Protein AF-A0A6P0XW99-F1 (afdb_monomer_lite)

pLDDT: mean 73.18, std 11.07, range [51.09, 89.38]

Foldseek 3Di:
DVVVVVVVCCVVPVVCVVVCVPPVVLVVQLVVQLVVQCVVPNPVSNVVSNVVSVVVVVCCCCCVCVVPVPPPVVPPDVPVVVPVPD

Sequence (86 aa):
ILYLIIQNLESYWLSPIVMAKQVSLLPAVTLASQIFFTTFFGILGLILALPLTVVAKTWIEETLFKDILDPWQNSLSPETISTVDN

Radius of gyration: 22.39 Å; chains: 1; bounding box: 60×19×62 Å

Secondary structure (DSSP, 8-state):
-HHHHHHHHIIIIIHHHHHHHHHTHHHHHHHHHHHHHHHHHTHHHHHHHHHHHHHHHHHHHIIIIIHHHTTTGGG--GGGGSSS--

Structure (mmCIF, N/CA/C/O backbone):
data_AF-A0A6P0XW99-F1
#
_entry.id   AF-A0A6P0XW99-F1
#
loop_
_atom_site.group_PDB
_atom_site.id
_atom_site.type_symbol
_atom_site.label_atom_id
_atom_site.label_alt_id
_atom_site.label_comp_id
_atom_site.label_asym_id
_atom_site.label_entity_id
_atom_site.label_seq_id
_atom_site.pdbx_PDB_ins_code
_atom_site.Cartn_x
_atom_site.Cartn_y
_atom_site.Cartn_z
_atom_site.occupancy
_atom_site.B_iso_or_equiv
_atom_site.auth_seq_id
_atom_site.auth_comp_id
_atom_site.auth_asym_id
_atom_site.auth_atom_id
_atom_site.pdbx_PDB_model_num
ATOM 1 N N . ILE A 1 1 ? 22.915 -3.428 30.017 1.00 72.19 1 ILE A N 1
ATOM 2 C CA . ILE A 1 1 ? 22.907 -4.530 29.021 1.00 72.19 1 ILE A CA 1
ATOM 3 C C . ILE A 1 1 ? 21.525 -5.180 28.914 1.00 72.19 1 ILE A C 1
ATOM 5 O O . ILE A 1 1 ? 20.952 -5.105 27.839 1.00 72.19 1 ILE A O 1
ATOM 9 N N . LEU A 1 2 ? 20.944 -5.720 29.996 1.00 75.69 2 LEU A N 1
ATOM 10 C CA . LEU A 1 2 ? 19.627 -6.389 29.958 1.00 75.69 2 LEU A CA 1
ATOM 11 C C . LEU A 1 2 ? 18.498 -5.500 29.387 1.00 75.69 2 LEU A C 1
ATOM 13 O O . LEU A 1 2 ? 17.765 -5.920 28.501 1.00 75.69 2 LEU A O 1
ATOM 17 N N . TYR A 1 3 ? 18.435 -4.237 29.822 1.00 74.50 3 TYR A N 1
ATOM 18 C CA . TYR A 1 3 ? 17.447 -3.254 29.353 1.00 74.50 3 TYR A CA 1
ATOM 19 C C . TYR A 1 3 ? 17.562 -2.941 27.851 1.00 74.50 3 TYR A C 1
ATOM 21 O O . TYR A 1 3 ? 16.564 -2.713 27.181 1.00 74.50 3 TYR A O 1
ATOM 29 N N . LEU A 1 4 ? 18.786 -2.971 27.314 1.00 74.69 4 LEU A N 1
ATOM 30 C CA . LEU A 1 4 ? 19.069 -2.683 25.907 1.00 74.69 4 LEU A CA 1
ATOM 31 C C . LEU A 1 4 ? 18.660 -3.867 25.015 1.00 74.69 4 LEU A C 1
ATOM 33 O O . LEU A 1 4 ? 18.153 -3.665 23.919 1.00 74.69 4 LEU A O 1
ATOM 37 N N . ILE A 1 5 ? 18.814 -5.098 25.513 1.00 79.19 5 ILE A N 1
ATOM 38 C CA . ILE A 1 5 ? 18.351 -6.324 24.844 1.00 79.19 5 ILE A CA 1
ATOM 39 C C . ILE A 1 5 ? 16.819 -6.360 24.787 1.00 79.19 5 ILE A C 1
ATOM 41 O O . ILE A 1 5 ? 16.251 -6.632 23.733 1.00 79.19 5 ILE A O 1
ATOM 45 N N . ILE A 1 6 ? 16.153 -6.027 25.895 1.00 78.94 6 ILE A N 1
ATOM 46 C CA . ILE A 1 6 ? 14.687 -5.987 25.972 1.00 78.94 6 ILE A CA 1
ATOM 47 C C . ILE A 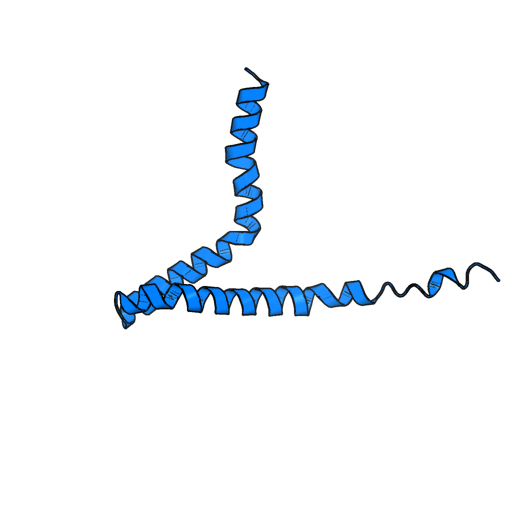1 6 ? 14.119 -4.904 25.042 1.00 78.94 6 ILE A C 1
ATOM 49 O O . ILE A 1 6 ? 13.186 -5.187 24.300 1.00 78.94 6 ILE A O 1
ATOM 53 N N . GLN A 1 7 ? 14.730 -3.713 24.989 1.00 67.62 7 GLN A N 1
ATOM 54 C CA . GLN A 1 7 ? 14.312 -2.646 24.067 1.00 67.62 7 GLN A CA 1
ATOM 55 C C . GLN A 1 7 ? 14.450 -3.029 22.588 1.00 67.62 7 GLN A C 1
ATOM 57 O O . GLN A 1 7 ? 13.569 -2.714 21.790 1.00 67.62 7 GLN A O 1
ATOM 62 N N . ASN A 1 8 ? 15.538 -3.709 22.205 1.00 70.88 8 ASN A N 1
ATOM 63 C CA . ASN A 1 8 ? 15.708 -4.182 20.828 1.00 70.88 8 ASN A CA 1
ATOM 64 C C . ASN A 1 8 ? 14.651 -5.239 20.471 1.00 70.88 8 ASN A C 1
ATOM 66 O O . ASN A 1 8 ? 14.145 -5.238 19.352 1.00 70.88 8 ASN A O 1
ATOM 70 N N . LEU A 1 9 ? 14.269 -6.098 21.422 1.00 75.56 9 LEU A N 1
ATOM 71 C CA . LEU A 1 9 ? 13.236 -7.114 21.216 1.00 75.56 9 LEU A CA 1
ATOM 72 C C . LEU A 1 9 ? 11.818 -6.512 21.163 1.00 75.56 9 LEU A C 1
ATOM 74 O O . LEU A 1 9 ? 11.037 -6.880 20.287 1.00 75.56 9 LEU A O 1
ATOM 78 N N . GLU A 1 10 ? 11.490 -5.551 22.033 1.00 68.69 10 GLU A N 1
ATOM 79 C CA . GLU A 1 10 ? 10.224 -4.804 21.956 1.00 68.69 10 GLU A CA 1
ATOM 80 C C . GLU A 1 10 ? 10.092 -4.051 20.629 1.00 68.69 10 GLU A C 1
ATOM 82 O O . GLU A 1 10 ? 9.088 -4.176 19.925 1.00 68.69 10 GLU A O 1
ATOM 87 N N . SER A 1 11 ? 11.125 -3.298 20.257 1.00 64.06 11 SER A N 1
ATOM 88 C CA . SER A 1 11 ? 11.096 -2.439 19.073 1.00 64.06 11 SER A CA 1
ATOM 89 C C . SER A 1 11 ? 11.017 -3.244 17.769 1.00 64.06 11 SER A C 1
ATOM 91 O O . SER A 1 11 ? 10.300 -2.861 16.845 1.00 64.06 11 SER A O 1
ATOM 93 N N . TYR A 1 12 ? 11.693 -4.398 17.699 1.00 66.44 12 TYR A N 1
ATOM 94 C CA . TYR A 1 12 ? 11.776 -5.203 16.476 1.00 66.44 12 TYR A CA 1
ATOM 95 C C . TYR A 1 12 ? 10.661 -6.250 16.326 1.00 66.44 12 TYR A C 1
ATOM 97 O O . TYR A 1 12 ? 10.401 -6.692 15.211 1.00 66.44 12 TYR A O 1
ATOM 105 N N . TRP A 1 13 ? 9.994 -6.663 17.411 1.00 67.50 13 TRP A N 1
ATOM 106 C CA . TRP A 1 13 ? 8.969 -7.719 17.361 1.00 67.50 13 TRP A CA 1
ATOM 107 C C . TRP A 1 13 ? 7.581 -7.264 17.810 1.00 67.50 13 TRP A C 1
ATOM 109 O O . TRP A 1 13 ? 6.607 -7.560 17.121 1.00 67.50 13 TRP A O 1
ATOM 119 N N . LEU A 1 14 ? 7.456 -6.496 18.894 1.00 62.59 14 LEU A N 1
ATOM 120 C CA . LEU A 1 14 ? 6.142 -6.051 19.380 1.00 62.59 14 LEU A CA 1
ATOM 121 C C . LEU A 1 14 ? 5.539 -4.951 18.497 1.00 62.59 14 LEU A C 1
ATOM 123 O O . LEU A 1 14 ? 4.357 -5.022 18.157 1.00 62.59 14 LEU A O 1
ATOM 127 N N . SER A 1 15 ? 6.359 -3.995 18.053 1.00 67.19 15 SER A N 1
ATOM 128 C CA . SER A 1 15 ? 5.923 -2.918 17.153 1.00 67.19 15 SER A CA 1
ATOM 129 C C . SER A 1 15 ? 5.341 -3.433 15.816 1.00 67.19 15 SER A C 1
ATOM 131 O O . SER A 1 15 ? 4.204 -3.082 15.482 1.00 67.19 15 SER A O 1
ATOM 133 N N . PRO A 1 16 ? 6.010 -4.340 15.067 1.00 63.41 16 PRO A N 1
ATOM 134 C CA . PRO A 1 16 ? 5.449 -4.854 13.820 1.00 63.41 16 PRO A CA 1
ATOM 135 C C . PRO A 1 16 ? 4.300 -5.844 14.026 1.00 63.41 16 PRO A C 1
ATOM 137 O O . PRO A 1 16 ? 3.421 -5.881 13.176 1.00 63.41 16 PRO A O 1
ATOM 140 N N . ILE A 1 17 ? 4.245 -6.620 15.117 1.00 67.12 17 ILE A N 1
ATOM 141 C CA . ILE A 1 17 ? 3.144 -7.577 15.356 1.00 67.12 17 ILE A CA 1
ATOM 142 C C . ILE A 1 17 ? 1.809 -6.852 15.576 1.00 67.12 17 ILE A C 1
ATOM 144 O O . ILE A 1 17 ? 0.781 -7.275 15.040 1.00 67.12 17 ILE A O 1
ATOM 148 N N . VAL A 1 18 ? 1.820 -5.743 16.322 1.00 62.97 18 VAL A N 1
A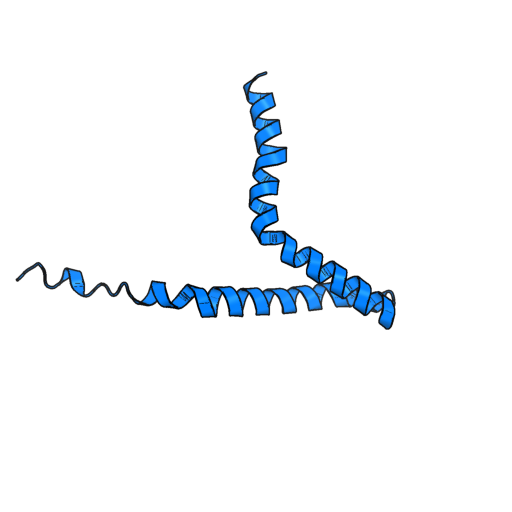TOM 149 C CA . VAL A 1 18 ? 0.614 -4.935 16.565 1.00 62.97 18 VAL A CA 1
ATOM 150 C C . VAL A 1 18 ? 0.206 -4.163 15.306 1.00 62.97 18 VAL A C 1
ATOM 152 O O . VAL A 1 18 ? -0.985 -4.092 14.997 1.00 62.97 18 VAL A O 1
ATOM 155 N N . MET A 1 19 ? 1.170 -3.653 14.530 1.00 59.72 19 MET A N 1
ATOM 156 C CA . MET A 1 19 ? 0.887 -2.961 13.267 1.00 59.72 19 MET A CA 1
ATOM 157 C C . MET A 1 19 ? 0.419 -3.919 12.158 1.00 59.72 19 MET A C 1
ATOM 159 O O . MET A 1 19 ? -0.598 -3.659 11.514 1.00 59.72 19 MET A O 1
ATOM 163 N N . ALA A 1 20 ? 1.083 -5.059 11.954 1.00 59.12 20 ALA A N 1
ATOM 164 C CA . ALA A 1 20 ? 0.790 -6.006 10.871 1.00 59.12 20 ALA A CA 1
ATOM 165 C C . ALA A 1 20 ? -0.656 -6.520 10.896 1.00 59.12 20 ALA A C 1
ATOM 167 O O . ALA A 1 20 ? -1.250 -6.747 9.841 1.00 59.12 20 ALA A O 1
ATOM 168 N N . LYS A 1 21 ? -1.259 -6.639 12.086 1.00 57.22 21 LYS A N 1
ATOM 169 C CA . LYS A 1 21 ? -2.641 -7.115 12.226 1.00 57.22 21 LYS A CA 1
ATOM 170 C C . LYS A 1 21 ? -3.695 -6.155 11.658 1.00 57.22 21 LYS A C 1
ATOM 172 O O . LYS A 1 21 ? -4.783 -6.615 11.331 1.00 57.22 21 LYS A O 1
ATOM 177 N N . GLN A 1 22 ? -3.387 -4.860 11.532 1.00 54.62 22 GLN A N 1
ATOM 178 C CA . GLN A 1 22 ? -4.314 -3.837 11.021 1.00 54.62 22 GLN A CA 1
ATOM 179 C C . GLN A 1 22 ? -3.899 -3.261 9.661 1.00 54.62 22 GLN A C 1
ATOM 181 O O . GLN A 1 22 ? -4.758 -2.797 8.915 1.00 54.62 22 GLN A O 1
ATOM 186 N N . VAL A 1 23 ? -2.614 -3.315 9.287 1.00 54.88 23 VAL A N 1
ATOM 187 C CA . VAL A 1 23 ? -2.144 -2.658 8.055 1.00 54.88 23 VAL A CA 1
ATOM 188 C C . VAL A 1 23 ? -1.883 -3.577 6.869 1.00 54.88 23 VAL A C 1
ATOM 190 O O . VAL A 1 23 ? -1.833 -3.056 5.766 1.00 54.88 23 VAL A O 1
ATOM 193 N N . SER A 1 24 ? -1.777 -4.903 7.002 1.00 59.44 24 SER A N 1
ATOM 194 C CA . SER A 1 24 ? -1.375 -5.754 5.861 1.00 59.44 24 SER A CA 1
ATOM 195 C C . SER A 1 24 ? -2.439 -5.956 4.773 1.00 59.44 24 SER A C 1
ATOM 197 O O . SER A 1 24 ? -2.087 -6.344 3.658 1.00 59.44 24 SER A O 1
ATOM 199 N N . LEU A 1 25 ? -3.711 -5.640 5.040 1.00 66.06 25 LEU A N 1
ATOM 200 C CA . LEU A 1 25 ? -4.755 -5.645 4.005 1.00 66.06 25 LEU A CA 1
ATOM 201 C C . LEU A 1 25 ? -4.460 -4.603 2.920 1.00 66.06 25 LEU A C 1
ATOM 203 O O . LEU A 1 25 ? -4.667 -4.861 1.737 1.00 66.06 25 LEU A O 1
ATOM 207 N N . LEU A 1 26 ? -3.911 -3.451 3.317 1.00 73.25 26 LEU A N 1
ATOM 208 C CA . LEU A 1 26 ? -3.669 -2.340 2.409 1.00 73.25 26 LEU A CA 1
ATOM 209 C C . LEU A 1 26 ? -2.543 -2.640 1.399 1.00 73.25 26 LEU A C 1
ATOM 211 O O . LEU A 1 26 ? -2.822 -2.612 0.205 1.00 73.25 26 LEU A O 1
ATOM 215 N N . PRO A 1 27 ? -1.312 -3.015 1.805 1.00 73.50 27 PRO A N 1
ATOM 216 C CA . PRO A 1 27 ? -0.245 -3.401 0.889 1.00 73.50 27 PRO A CA 1
ATOM 217 C C . PRO A 1 27 ? -0.593 -4.599 0.007 1.00 73.50 27 PRO A C 1
ATOM 219 O O . PRO A 1 27 ? -0.208 -4.607 -1.156 1.00 73.50 27 PRO A O 1
ATOM 222 N N . ALA A 1 28 ? -1.311 -5.603 0.526 1.00 81.81 28 ALA A N 1
ATOM 223 C CA . ALA A 1 28 ? -1.674 -6.784 -0.256 1.00 81.81 28 ALA A CA 1
ATOM 224 C C . ALA A 1 28 ? -2.631 -6.433 -1.408 1.00 81.81 28 ALA A C 1
ATOM 226 O O . ALA A 1 28 ? -2.386 -6.818 -2.552 1.00 81.81 28 ALA A O 1
ATOM 227 N N . VAL A 1 29 ? -3.675 -5.643 -1.128 1.00 79.69 29 VAL A N 1
ATOM 228 C CA . VAL A 1 29 ? -4.583 -5.120 -2.161 1.00 79.69 29 VAL A CA 1
ATOM 229 C C . VAL A 1 29 ? -3.831 -4.186 -3.114 1.00 79.69 29 VAL A C 1
ATOM 231 O O . VAL A 1 29 ? -4.071 -4.237 -4.320 1.00 79.69 29 VAL A O 1
ATOM 234 N N . THR A 1 30 ? -2.859 -3.411 -2.614 1.00 82.56 30 THR A N 1
ATOM 235 C CA . THR A 1 30 ? -2.042 -2.519 -3.455 1.00 82.56 30 THR A CA 1
ATOM 236 C C . THR A 1 30 ? -1.222 -3.312 -4.448 1.00 82.56 30 THR A C 1
ATOM 238 O O . THR A 1 30 ? -1.215 -2.982 -5.628 1.00 82.56 30 THR A O 1
ATOM 241 N N . LEU A 1 31 ? -0.568 -4.377 -3.995 1.00 84.38 31 LEU A N 1
ATOM 242 C CA . LEU A 1 31 ? 0.238 -5.244 -4.846 1.00 84.38 31 LEU A CA 1
ATOM 243 C C . LEU A 1 31 ? -0.628 -5.990 -5.866 1.00 84.38 31 LEU A C 1
ATOM 245 O O . LEU A 1 31 ? -0.248 -6.080 -7.030 1.00 84.38 31 LEU A O 1
ATOM 249 N N . ALA A 1 32 ? -1.810 -6.469 -5.470 1.00 85.50 32 ALA A N 1
ATOM 250 C CA . ALA A 1 32 ? -2.750 -7.098 -6.396 1.00 85.50 32 ALA A CA 1
ATOM 251 C C . ALA A 1 32 ? -3.229 -6.113 -7.478 1.00 85.50 32 ALA A C 1
ATOM 253 O O . ALA A 1 32 ? -3.219 -6.444 -8.664 1.00 85.50 32 ALA A O 1
ATOM 254 N N . SER A 1 33 ? -3.575 -4.884 -7.080 1.00 85.00 33 SER A N 1
ATOM 255 C CA . SER A 1 33 ? -3.947 -3.796 -7.990 1.00 85.00 33 SER A CA 1
ATOM 256 C C . SER A 1 33 ? -2.783 -3.407 -8.904 1.00 85.00 33 SER A C 1
ATOM 258 O O . SER A 1 33 ? -2.956 -3.314 -10.115 1.00 85.00 33 SER A O 1
ATOM 260 N N . GLN A 1 34 ? -1.570 -3.274 -8.363 1.00 85.81 34 GLN A N 1
ATOM 261 C CA . GLN A 1 34 ? -0.359 -2.998 -9.137 1.00 85.81 34 GLN A CA 1
ATOM 262 C C . GLN A 1 34 ? -0.118 -4.082 -10.179 1.00 85.81 34 GLN A C 1
ATOM 264 O O . GLN A 1 34 ? -0.014 -3.758 -11.351 1.00 85.81 34 GLN A O 1
ATOM 269 N N . ILE A 1 35 ? -0.100 -5.361 -9.806 1.00 86.25 35 ILE A N 1
ATOM 270 C CA . ILE A 1 35 ? 0.130 -6.453 -10.762 1.00 86.25 35 ILE A CA 1
ATOM 271 C C . ILE A 1 35 ? -0.964 -6.466 -11.839 1.00 86.25 35 ILE A C 1
ATOM 273 O O . ILE A 1 35 ? -0.648 -6.573 -13.024 1.00 86.25 35 ILE A O 1
ATOM 277 N N . PHE A 1 36 ? -2.233 -6.291 -11.461 1.00 87.88 36 PHE A N 1
ATOM 278 C CA . PHE A 1 36 ? -3.351 -6.250 -12.405 1.00 87.88 36 PHE A CA 1
ATOM 279 C C . PHE A 1 36 ? -3.240 -5.071 -13.386 1.00 87.88 36 PHE A C 1
ATOM 281 O O . PHE A 1 36 ? -3.182 -5.269 -14.601 1.00 87.88 36 PHE A O 1
ATOM 288 N N . PHE A 1 37 ? -3.137 -3.842 -12.880 1.00 83.69 37 PHE A N 1
ATOM 289 C CA . PHE A 1 37 ? -3.076 -2.642 -13.712 1.00 83.69 37 PHE A CA 1
ATOM 290 C C . PHE A 1 37 ? -1.762 -2.530 -14.478 1.00 83.69 37 PHE A C 1
ATOM 292 O O . PHE A 1 37 ? -1.771 -2.099 -15.626 1.00 83.69 37 PHE A O 1
ATOM 299 N N . THR A 1 38 ? -0.634 -2.933 -13.899 1.00 89.38 38 THR A N 1
ATOM 300 C CA . THR A 1 38 ? 0.651 -2.952 -14.605 1.00 89.38 38 THR A CA 1
ATOM 301 C C . THR A 1 38 ? 0.662 -3.972 -15.736 1.00 89.38 38 THR A C 1
ATOM 303 O O . THR A 1 38 ? 1.228 -3.688 -16.787 1.00 89.38 38 THR A O 1
ATOM 306 N N . THR A 1 39 ? -0.011 -5.115 -15.587 1.00 86.69 39 THR A N 1
ATOM 307 C CA . THR A 1 39 ? -0.113 -6.099 -16.678 1.00 86.69 39 THR A CA 1
ATOM 308 C C . THR A 1 39 ? -0.987 -5.589 -17.830 1.00 86.69 39 THR A C 1
ATOM 310 O O . THR A 1 39 ? -0.647 -5.811 -18.988 1.00 86.69 39 THR A O 1
ATOM 313 N N . PHE A 1 40 ? -2.076 -4.866 -17.543 1.00 85.38 40 PHE A N 1
ATOM 314 C CA . PHE A 1 40 ? -2.984 -4.336 -18.575 1.00 85.38 40 PHE A CA 1
ATOM 315 C C . PHE A 1 40 ? -2.532 -2.999 -19.192 1.00 85.38 40 PHE A C 1
ATOM 317 O O . PHE A 1 40 ? -2.716 -2.784 -20.387 1.00 85.38 40 PHE A O 1
ATOM 324 N N . PHE A 1 41 ? -1.950 -2.097 -18.396 1.00 85.38 41 PHE A N 1
ATOM 325 C CA . PHE A 1 41 ? -1.636 -0.708 -18.774 1.00 85.38 41 PHE A CA 1
ATOM 326 C C . PHE A 1 41 ? -0.135 -0.369 -18.710 1.00 85.38 41 PHE A C 1
ATOM 328 O O . PHE A 1 41 ? 0.261 0.761 -19.006 1.00 85.38 41 PHE A O 1
ATOM 335 N N . GLY A 1 42 ? 0.724 -1.307 -18.303 1.00 84.50 42 GLY A N 1
ATOM 336 C CA . GLY A 1 42 ? 2.158 -1.071 -18.132 1.00 84.50 42 GLY A CA 1
ATOM 337 C C . GLY A 1 42 ? 2.478 -0.158 -16.942 1.00 84.50 42 GLY A C 1
ATOM 338 O O . GLY A 1 42 ? 1.777 -0.131 -15.932 1.00 84.50 42 GLY A O 1
ATOM 339 N N . ILE A 1 43 ? 3.543 0.638 -17.051 1.00 85.94 43 ILE A N 1
ATOM 340 C CA . ILE A 1 43 ? 4.016 1.531 -15.973 1.00 85.94 43 ILE A CA 1
ATOM 341 C C . ILE A 1 43 ? 2.940 2.534 -15.523 1.00 85.94 43 ILE A C 1
ATOM 343 O O . ILE A 1 43 ? 2.848 2.847 -14.337 1.00 85.94 43 ILE A O 1
ATOM 347 N N . LEU A 1 44 ? 2.078 2.989 -16.439 1.00 84.56 44 LEU A N 1
ATOM 348 C CA . LEU A 1 44 ? 0.954 3.869 -16.105 1.00 84.56 44 LEU A CA 1
ATOM 349 C C . LEU A 1 44 ? -0.013 3.208 -15.114 1.00 84.56 44 LEU A C 1
ATOM 351 O O . LEU A 1 44 ? -0.513 3.869 -14.205 1.00 84.56 44 LEU A O 1
ATOM 355 N N . GLY A 1 45 ? -0.210 1.894 -15.230 1.00 84.62 45 GLY A N 1
ATOM 356 C CA . GLY A 1 45 ? -1.012 1.119 -14.291 1.00 84.62 45 GLY A CA 1
ATOM 357 C C . GLY A 1 45 ? -0.414 1.057 -12.885 1.00 84.62 45 GLY A C 1
ATOM 358 O O . GLY A 1 45 ? -1.156 1.049 -11.909 1.00 84.62 45 GLY A O 1
ATOM 359 N N . LEU A 1 46 ? 0.916 1.090 -12.757 1.00 83.31 46 LEU A N 1
ATOM 360 C CA . LEU A 1 46 ? 1.588 1.099 -11.453 1.00 83.31 46 LEU A CA 1
ATOM 361 C C . LEU A 1 46 ? 1.356 2.418 -10.699 1.00 83.31 46 LEU A C 1
ATOM 363 O O . LEU A 1 46 ? 1.114 2.410 -9.492 1.00 83.31 46 LEU A O 1
ATOM 367 N N . ILE A 1 47 ? 1.388 3.542 -11.422 1.00 87.56 47 ILE A N 1
ATOM 368 C CA . ILE A 1 47 ? 1.098 4.875 -10.874 1.00 87.56 47 ILE A CA 1
ATOM 369 C C . ILE A 1 47 ? -0.375 4.966 -10.456 1.00 87.56 47 ILE A C 1
ATOM 371 O O . ILE A 1 47 ? -0.678 5.519 -9.400 1.00 87.56 47 ILE A O 1
ATOM 375 N N . LEU A 1 48 ? -1.283 4.386 -11.248 1.00 84.62 48 LEU A N 1
ATOM 376 C CA . LEU A 1 48 ? -2.724 4.400 -10.978 1.00 84.62 48 LEU A CA 1
ATOM 377 C C . LEU A 1 48 ? -3.155 3.426 -9.865 1.00 84.62 48 LEU A C 1
ATOM 379 O O . LEU A 1 48 ? -4.184 3.636 -9.222 1.00 84.62 48 LEU A O 1
ATOM 383 N N . ALA A 1 49 ? -2.374 2.381 -9.598 1.00 85.25 49 ALA A N 1
ATOM 384 C CA . ALA A 1 49 ? -2.711 1.379 -8.591 1.00 85.25 49 ALA A CA 1
ATOM 385 C C . ALA A 1 49 ? -2.697 1.932 -7.158 1.00 85.25 49 ALA A C 1
ATOM 387 O O . ALA A 1 49 ? -3.503 1.507 -6.328 1.00 85.25 49 ALA A O 1
ATOM 388 N N . LEU A 1 50 ? -1.819 2.898 -6.869 1.00 84.56 50 LEU A N 1
ATOM 389 C CA . LEU A 1 50 ? -1.740 3.555 -5.562 1.00 84.56 50 LEU A CA 1
ATOM 390 C C . LEU A 1 50 ? -3.041 4.300 -5.200 1.00 84.56 50 LEU A C 1
ATOM 392 O O . LEU A 1 50 ? -3.647 3.937 -4.189 1.00 84.56 50 LEU A O 1
ATOM 396 N N . PRO A 1 51 ? -3.530 5.280 -5.992 1.00 81.38 51 PRO A N 1
ATOM 397 C CA . PRO A 1 51 ? -4.770 5.983 -5.669 1.00 81.38 51 PRO A CA 1
ATOM 398 C C . PRO A 1 51 ? -5.983 5.046 -5.659 1.00 81.38 51 PRO A C 1
ATOM 400 O O . PRO A 1 51 ? -6.824 5.165 -4.770 1.00 81.38 51 PRO A O 1
ATOM 403 N N . LEU A 1 52 ? -6.056 4.071 -6.574 1.00 85.88 52 LEU A N 1
ATOM 404 C CA . LEU A 1 52 ? -7.174 3.124 -6.607 1.00 85.88 52 LEU A CA 1
ATOM 405 C C . LEU A 1 52 ? -7.242 2.267 -5.338 1.00 85.88 52 LEU A C 1
ATOM 407 O O . LEU A 1 52 ? -8.321 2.021 -4.802 1.00 85.88 52 LEU A O 1
ATOM 411 N N . THR A 1 53 ? -6.088 1.838 -4.834 1.00 86.00 53 THR A N 1
ATOM 412 C CA . THR A 1 53 ? -6.042 1.016 -3.627 1.00 86.00 53 THR A CA 1
ATOM 413 C C . THR A 1 53 ? -6.429 1.799 -2.380 1.00 86.00 53 THR A C 1
ATOM 415 O O . THR A 1 53 ? -7.132 1.270 -1.520 1.00 86.00 53 THR A O 1
ATOM 418 N N . VAL A 1 54 ? -6.018 3.067 -2.290 1.00 85.69 54 VAL A N 1
ATOM 419 C CA . VAL A 1 54 ? -6.437 3.943 -1.189 1.00 85.69 54 VAL A CA 1
ATOM 420 C C .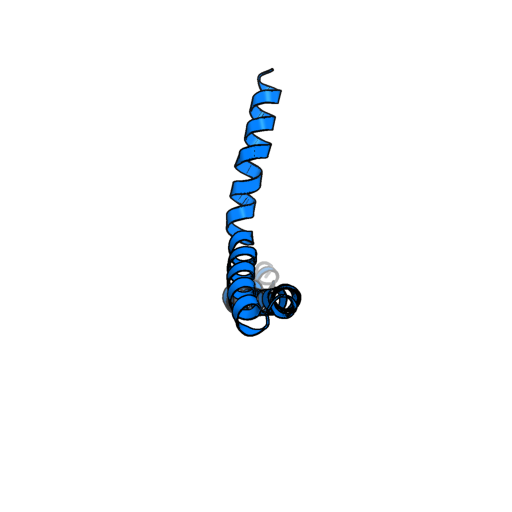 VAL A 1 54 ? -7.960 4.072 -1.173 1.00 85.69 54 VAL A C 1
ATOM 422 O O . VAL A 1 54 ? -8.563 3.856 -0.127 1.00 85.69 54 VAL A O 1
ATOM 425 N N . VAL A 1 55 ? -8.589 4.312 -2.329 1.00 89.00 55 VAL A N 1
ATOM 426 C CA . VAL A 1 55 ? -10.056 4.393 -2.435 1.00 89.00 55 VAL A CA 1
ATOM 427 C C . VAL A 1 55 ? -10.720 3.075 -2.028 1.00 89.00 55 VAL A C 1
ATOM 429 O O . VAL A 1 55 ? -11.628 3.086 -1.200 1.00 89.00 55 VAL A O 1
ATOM 432 N N . ALA A 1 56 ? -10.247 1.940 -2.552 1.00 85.94 56 ALA A N 1
ATOM 433 C CA . ALA A 1 56 ? -10.813 0.627 -2.242 1.00 85.94 56 ALA A CA 1
ATOM 434 C C . ALA A 1 56 ? -10.741 0.309 -0.744 1.00 85.94 56 ALA A C 1
ATOM 436 O O . ALA A 1 56 ? -11.721 -0.143 -0.152 1.00 85.94 56 ALA A O 1
ATOM 437 N N . LYS A 1 57 ? -9.599 0.588 -0.109 1.00 81.50 57 LYS A N 1
ATOM 438 C CA . LYS A 1 57 ? -9.453 0.382 1.330 1.00 81.50 57 LYS A CA 1
ATOM 439 C C . LYS A 1 57 ? -10.320 1.332 2.134 1.00 81.50 57 LYS A C 1
ATOM 441 O O . LYS A 1 57 ? -10.949 0.869 3.073 1.00 81.50 57 LYS A O 1
ATOM 446 N N . THR A 1 58 ? -10.384 2.614 1.779 1.00 85.94 58 THR A N 1
ATOM 447 C CA . THR A 1 58 ? -11.256 3.568 2.476 1.00 85.94 58 THR A CA 1
ATOM 448 C C . THR A 1 58 ? -12.710 3.112 2.434 1.00 85.94 58 THR A C 1
ATOM 450 O O . THR A 1 58 ? -13.359 3.125 3.470 1.00 85.94 58 THR A O 1
ATOM 453 N N . TRP A 1 59 ? -13.196 2.625 1.290 1.00 85.69 59 TRP A N 1
ATOM 454 C CA . TRP A 1 59 ? -14.550 2.075 1.181 1.00 85.69 59 TRP A CA 1
ATOM 455 C C . TRP A 1 59 ? -14.749 0.844 2.067 1.00 85.69 59 TRP A C 1
ATOM 457 O O . TRP A 1 59 ? -15.720 0.767 2.807 1.00 85.69 59 TRP A O 1
ATOM 467 N N . ILE A 1 60 ? -13.819 -0.111 2.024 1.00 82.94 60 ILE A N 1
ATOM 468 C CA . ILE A 1 60 ? -13.892 -1.341 2.825 1.00 82.94 60 ILE A CA 1
ATOM 469 C C . ILE A 1 60 ? -13.840 -1.025 4.322 1.00 82.94 60 ILE A C 1
ATOM 471 O O . ILE A 1 60 ? -14.608 -1.588 5.092 1.00 82.94 60 ILE A O 1
ATOM 475 N N . GLU A 1 61 ? -12.938 -0.141 4.738 1.00 80.25 61 GLU A N 1
ATOM 476 C CA . GLU A 1 61 ? -12.744 0.232 6.135 1.00 80.25 61 GLU A CA 1
ATOM 477 C C . GLU A 1 61 ? -13.938 1.040 6.653 1.00 80.25 61 GLU A C 1
ATOM 479 O O . GLU A 1 61 ? -14.466 0.739 7.719 1.00 80.25 61 GLU A O 1
ATOM 484 N N . GLU A 1 62 ? -14.437 1.999 5.873 1.00 81.31 62 GLU A N 1
ATOM 485 C CA . GLU A 1 62 ? -15.620 2.768 6.245 1.00 81.31 62 GLU A CA 1
ATOM 486 C C . GLU A 1 62 ? -16.872 1.883 6.290 1.00 81.31 62 GLU A C 1
ATOM 488 O O . GLU A 1 62 ? -17.547 1.848 7.312 1.00 81.31 62 GLU A O 1
ATOM 493 N N . THR A 1 63 ? -17.164 1.101 5.250 1.00 79.50 63 THR A N 1
ATOM 494 C CA . THR A 1 63 ? -18.372 0.264 5.224 1.00 79.50 63 THR A CA 1
ATOM 495 C C . THR A 1 63 ? -18.306 -0.905 6.212 1.00 79.50 63 THR A C 1
ATOM 497 O O . THR A 1 63 ? -19.287 -1.181 6.887 1.00 79.50 63 THR A O 1
ATOM 500 N N . LEU A 1 64 ? -17.182 -1.614 6.360 1.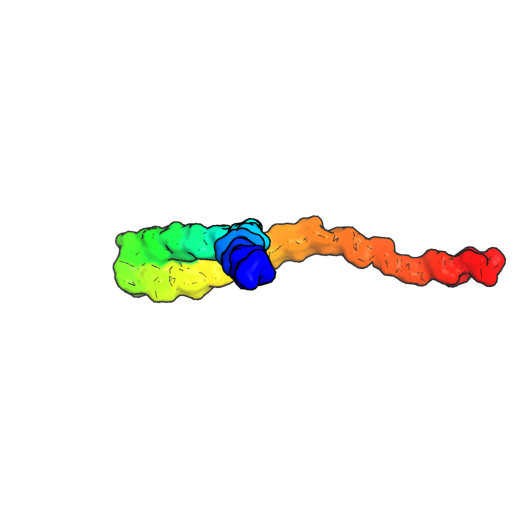00 75.81 64 LEU A N 1
ATOM 501 C CA . LEU A 1 64 ? -17.137 -2.742 7.304 1.00 75.81 64 LEU A CA 1
ATOM 502 C C . LEU A 1 64 ? -17.039 -2.288 8.758 1.00 75.81 64 LEU A C 1
ATOM 504 O O . LEU A 1 64 ? -17.685 -2.886 9.611 1.00 75.81 64 LEU A O 1
ATOM 508 N N . PHE A 1 65 ? -16.219 -1.284 9.075 1.00 73.50 65 PHE A N 1
ATOM 509 C CA . PHE A 1 65 ? -16.027 -0.903 10.475 1.00 73.50 65 PHE A CA 1
ATOM 510 C C . PHE A 1 65 ? -17.115 0.056 10.944 1.00 73.50 65 PHE A C 1
ATOM 512 O O . PHE A 1 65 ? -17.673 -0.163 12.011 1.00 73.50 65 PHE A O 1
ATOM 519 N N . LYS A 1 66 ? -17.471 1.083 10.169 1.00 67.00 66 LYS A N 1
ATOM 520 C CA . LYS A 1 66 ? -18.471 2.073 10.599 1.00 67.00 66 LYS A CA 1
ATOM 521 C C . LYS A 1 66 ? -19.890 1.513 10.519 1.00 67.00 66 LYS A C 1
ATOM 523 O O . LYS A 1 66 ? -20.655 1.669 11.456 1.00 67.00 66 LYS A O 1
ATOM 528 N N . ASP A 1 67 ? -20.228 0.806 9.446 1.00 65.50 67 ASP A N 1
ATOM 529 C CA . ASP A 1 67 ? -21.604 0.328 9.239 1.00 65.50 67 ASP A CA 1
ATOM 530 C C . ASP A 1 67 ? -21.944 -0.885 10.132 1.00 65.50 67 ASP A C 1
ATOM 532 O O . ASP A 1 67 ? -23.099 -1.085 10.500 1.00 65.50 67 ASP A O 1
ATOM 536 N N . ILE A 1 68 ? -20.942 -1.684 10.537 1.00 67.12 68 ILE A N 1
ATOM 537 C CA . ILE A 1 68 ? -21.155 -2.909 11.334 1.00 67.12 68 ILE A CA 1
ATOM 538 C C . ILE A 1 68 ? -20.805 -2.722 12.823 1.00 67.12 68 ILE A C 1
ATOM 540 O O . ILE A 1 68 ? -21.464 -3.334 13.665 1.00 67.12 68 ILE A O 1
ATOM 544 N N . LEU A 1 69 ? -19.799 -1.905 13.187 1.00 66.19 69 LEU A N 1
ATOM 545 C CA . LEU A 1 69 ? -19.386 -1.729 14.597 1.00 66.19 69 LEU A CA 1
ATOM 546 C C . LEU A 1 69 ? -20.074 -0.565 15.319 1.00 66.19 69 LEU A C 1
ATOM 548 O O . LEU A 1 69 ? -20.082 -0.559 16.550 1.00 66.19 69 LEU A O 1
ATOM 552 N N . ASP A 1 70 ? -20.714 0.365 14.607 1.00 61.38 70 ASP A N 1
ATOM 553 C CA . ASP A 1 70 ? -21.362 1.528 15.228 1.00 61.38 70 ASP A CA 1
ATOM 554 C C . ASP A 1 70 ? -22.805 1.337 15.782 1.00 61.38 70 ASP A C 1
ATOM 556 O O . ASP A 1 70 ? -23.353 2.299 16.324 1.00 61.38 70 ASP A O 1
ATOM 560 N N . PRO A 1 71 ? -23.477 0.154 15.775 1.00 64.50 71 PRO A N 1
ATOM 561 C CA . PRO A 1 71 ? -24.805 0.062 16.388 1.00 64.50 71 PRO A CA 1
ATOM 562 C C . PRO A 1 71 ? -24.775 0.072 17.926 1.00 64.50 71 PRO A C 1
ATOM 564 O O . PRO A 1 71 ? -25.824 0.236 18.547 1.00 64.50 71 PRO A O 1
ATOM 567 N N . TRP A 1 72 ? -23.610 -0.094 18.567 1.00 61.12 72 TRP A N 1
ATOM 568 C CA . TRP A 1 72 ? -23.534 -0.220 20.029 1.00 61.12 72 TRP A CA 1
ATOM 569 C C . TRP A 1 72 ? -23.314 1.114 20.763 1.00 61.12 72 TRP A C 1
ATOM 571 O O . TRP A 1 72 ? -23.831 1.288 21.869 1.00 61.12 72 TRP A O 1
ATOM 581 N N . GLN A 1 73 ? -22.643 2.094 20.142 1.00 59.59 73 GLN A N 1
ATOM 582 C CA . GLN A 1 73 ? -22.310 3.373 20.789 1.00 59.59 73 GLN A CA 1
ATOM 583 C C . GLN A 1 73 ? -23.542 4.276 21.013 1.00 59.59 73 GLN A C 1
ATOM 585 O O . GLN A 1 73 ? -23.557 5.081 21.941 1.00 59.59 73 GLN A O 1
ATOM 590 N N . ASN A 1 74 ? -24.609 4.096 20.227 1.00 56.75 74 ASN A N 1
ATOM 591 C CA . ASN A 1 74 ? -25.845 4.885 20.329 1.00 56.75 74 ASN A CA 1
ATOM 592 C C . ASN A 1 74 ? -26.816 4.417 21.433 1.00 56.75 74 ASN A C 1
ATOM 594 O O . ASN A 1 74 ? -27.872 5.020 21.604 1.00 56.75 74 ASN A O 1
ATOM 598 N N . SER A 1 75 ? -26.495 3.352 22.180 1.00 57.19 75 SER A N 1
ATOM 599 C CA . SER A 1 75 ? -27.383 2.808 23.225 1.00 57.19 75 SER A CA 1
ATOM 600 C C . SER A 1 75 ? -27.104 3.321 24.644 1.00 57.19 75 SER A C 1
ATOM 602 O O . SER A 1 75 ? -27.886 3.057 25.556 1.00 57.19 75 SER A O 1
ATOM 604 N N . LEU A 1 76 ? -26.037 4.099 24.848 1.00 63.78 76 LEU A N 1
ATOM 605 C CA . LEU A 1 76 ? -25.712 4.704 26.145 1.00 63.78 76 LEU A CA 1
ATOM 606 C C . LEU A 1 76 ? -26.309 6.116 26.244 1.00 63.78 76 LEU A C 1
ATOM 608 O O . LEU A 1 76 ? -25.600 7.109 26.397 1.00 63.78 76 LEU A O 1
ATOM 612 N N . SER A 1 77 ? -27.637 6.200 26.138 1.00 59.97 77 SER A N 1
ATOM 613 C CA . SER A 1 77 ? -28.397 7.407 26.471 1.00 59.97 77 SER A CA 1
ATOM 614 C C . SER A 1 77 ? -28.295 7.681 27.982 1.00 59.97 77 SER A C 1
ATOM 616 O O . SER A 1 77 ? -28.607 6.793 28.777 1.00 59.97 77 SER A O 1
ATOM 618 N N . PRO A 1 78 ? -27.915 8.894 28.420 1.00 60.31 78 PRO A N 1
ATOM 619 C CA . PRO A 1 78 ? -27.778 9.257 29.835 1.00 60.31 78 PRO A CA 1
ATOM 620 C C . PRO A 1 78 ? -29.126 9.495 30.555 1.00 60.31 78 PRO A C 1
ATOM 622 O O . PRO A 1 78 ? -29.199 10.292 31.486 1.00 60.31 78 PRO A O 1
ATOM 625 N N . GLU A 1 79 ? -30.202 8.809 30.158 1.00 59.53 79 GLU A N 1
ATOM 626 C CA . GLU A 1 79 ? -31.538 8.977 30.758 1.00 59.53 79 GLU A CA 1
ATOM 627 C C . GLU A 1 79 ? -31.700 8.210 32.087 1.00 59.53 79 GLU A C 1
ATOM 629 O O . GLU A 1 79 ? -32.626 8.457 32.854 1.00 59.53 79 GLU A O 1
ATOM 634 N N . THR A 1 80 ? -30.763 7.321 32.431 1.00 59.81 80 THR A N 1
ATOM 635 C CA . THR A 1 80 ? -30.853 6.512 33.660 1.00 59.81 80 THR A CA 1
ATOM 636 C C . THR A 1 80 ? -30.324 7.218 34.914 1.00 59.81 80 THR A C 1
ATOM 638 O O . THR A 1 80 ? -30.472 6.68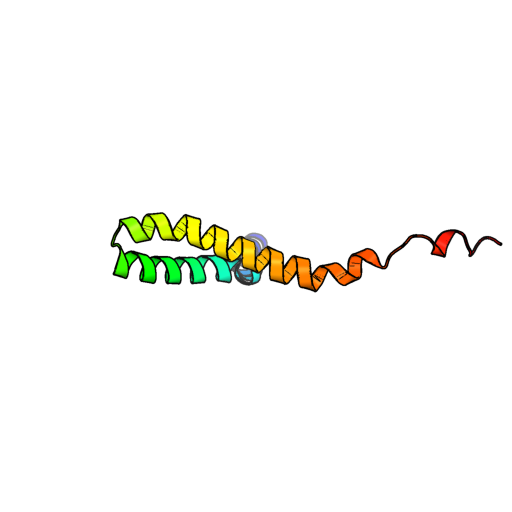4 36.008 1.00 59.81 80 THR A O 1
ATOM 641 N N . ILE A 1 81 ? -29.717 8.408 34.802 1.00 61.25 81 ILE A N 1
ATOM 642 C CA . ILE A 1 81 ? -29.175 9.126 35.975 1.00 61.25 81 ILE A CA 1
ATOM 643 C C . ILE A 1 81 ? -30.227 10.049 36.624 1.00 61.25 81 ILE A C 1
ATOM 645 O O . ILE A 1 81 ? -30.076 10.406 37.781 1.00 61.25 81 ILE A O 1
ATOM 649 N N . SER A 1 82 ? -31.340 10.377 35.954 1.00 59.34 82 SER A N 1
ATOM 650 C CA . SER A 1 82 ? -32.392 11.248 36.519 1.00 59.34 82 SER A CA 1
ATOM 651 C C . SER A 1 82 ? -33.537 10.511 37.231 1.00 59.34 82 SER A C 1
ATOM 653 O O . SER A 1 82 ? -34.415 11.164 37.791 1.00 59.34 82 SER A O 1
ATOM 655 N N . 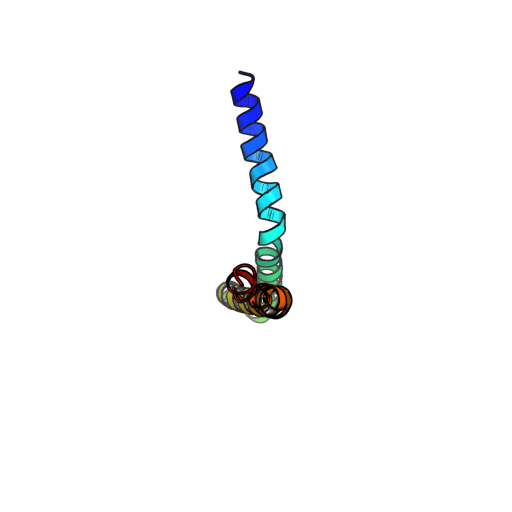THR A 1 83 ? -33.560 9.172 37.222 1.00 59.25 83 THR A N 1
ATOM 656 C CA . THR A 1 83 ? -34.647 8.363 37.822 1.00 59.25 83 THR A CA 1
ATOM 657 C C . THR A 1 83 ? -34.260 7.650 39.117 1.00 59.25 83 THR A C 1
ATOM 659 O O . THR A 1 83 ? -35.115 7.038 39.747 1.00 59.25 83 THR A O 1
ATOM 662 N N . VAL A 1 84 ? -32.997 7.748 39.544 1.00 64.94 84 VAL A N 1
ATOM 663 C CA . VAL A 1 84 ? -32.522 7.192 40.827 1.00 64.94 84 VAL A CA 1
ATOM 664 C C . VAL A 1 84 ? -32.722 8.187 41.988 1.00 64.94 84 VAL A C 1
ATOM 666 O O . VAL A 1 84 ? -32.577 7.820 43.152 1.00 64.94 84 VAL A O 1
ATOM 669 N N . ASP A 1 85 ? -33.159 9.413 41.681 1.00 56.47 85 ASP A N 1
ATOM 670 C CA . ASP A 1 85 ? -33.236 10.539 42.618 1.00 56.47 85 ASP A CA 1
ATOM 671 C C . ASP A 1 85 ? -34.685 10.915 43.021 1.00 56.47 85 ASP A C 1
ATOM 673 O O . ASP A 1 85 ? -34.929 12.062 43.404 1.00 56.47 85 ASP A O 1
ATOM 677 N N . ASN A 1 86 ? -35.662 9.996 42.925 1.00 51.09 86 ASN A N 1
ATOM 678 C CA . ASN A 1 86 ? -37.058 10.242 43.340 1.00 51.09 86 ASN A CA 1
ATOM 679 C C . ASN A 1 86 ? -37.703 9.038 44.044 1.00 51.09 86 ASN A C 1
ATOM 681 O O . ASN A 1 86 ? -37.727 7.945 43.433 1.00 51.09 86 ASN A O 1
#